Protein AF-A0AAU0YIW0-F1 (afdb_monomer_lite)

Radius of gyration: 12.9 Å; chains: 1; bounding box: 31×28×33 Å

Sequence (92 aa):
MLTPQGIAFATPSDLGDLENYRRFCLAAGLDPVPDGYGLLLVTDEAGDKKTLVTDDVEYVRAIVGATPEVLSGLELPQDKFLVRDDWPDSWA

pLDDT: mean 87.06, std 9.1, range [64.88, 96.0]

Structure (mmCIF, N/CA/C/O backbone):
data_AF-A0AAU0YIW0-F1
#
_entry.id   AF-A0AAU0YIW0-F1
#
loop_
_atom_site.group_PDB
_atom_site.id
_atom_site.type_symbol
_atom_site.label_atom_id
_atom_site.label_alt_id
_atom_site.label_comp_id
_atom_site.label_asym_id
_atom_site.label_entity_id
_atom_site.label_seq_id
_atom_site.pdbx_PDB_ins_code
_atom_site.Cartn_x
_atom_site.Cartn_y
_atom_site.Cartn_z
_atom_site.occupancy
_atom_site.B_iso_or_equiv
_atom_site.auth_seq_id
_atom_site.auth_comp_id
_atom_site.auth_asym_id
_atom_site.auth_atom_id
_atom_site.pdbx_PDB_model_num
ATOM 1 N N . MET A 1 1 ? -13.603 -1.757 12.181 1.00 74.50 1 MET A N 1
ATOM 2 C CA . MET A 1 1 ? -13.425 -0.392 11.637 1.00 74.50 1 MET A CA 1
ATOM 3 C C . MET A 1 1 ? -11.947 -0.193 11.330 1.00 74.50 1 MET A C 1
ATOM 5 O O . MET A 1 1 ? -11.126 -0.680 12.095 1.00 74.50 1 MET A O 1
ATOM 9 N N . LEU A 1 2 ? -11.600 0.455 10.217 1.00 82.75 2 LEU A N 1
ATOM 10 C CA . LEU A 1 2 ? -10.210 0.765 9.862 1.00 82.75 2 LEU A CA 1
ATOM 11 C C . LEU A 1 2 ? -10.024 2.279 9.916 1.00 82.75 2 LEU A C 1
ATOM 13 O O . LEU A 1 2 ? -10.818 3.012 9.335 1.00 82.75 2 LEU A O 1
ATOM 17 N N . THR A 1 3 ? -8.991 2.736 10.618 1.00 83.94 3 THR A N 1
ATOM 18 C CA . THR A 1 3 ? -8.692 4.158 10.799 1.00 83.94 3 THR A CA 1
ATOM 19 C C . THR A 1 3 ? -7.448 4.522 9.995 1.00 83.94 3 THR A C 1
ATOM 21 O O . THR A 1 3 ? -6.372 4.008 10.316 1.00 83.94 3 THR A O 1
ATOM 24 N N . PRO A 1 4 ? -7.546 5.398 8.982 1.00 84.12 4 PRO A N 1
ATOM 25 C CA . PRO A 1 4 ? -6.392 5.809 8.194 1.00 84.12 4 PRO A CA 1
ATOM 26 C C . PRO A 1 4 ? -5.376 6.572 9.050 1.00 84.12 4 PRO A C 1
ATOM 28 O O . PRO A 1 4 ? -5.720 7.508 9.767 1.00 84.12 4 PRO A O 1
ATOM 31 N N . GLN A 1 5 ? -4.117 6.153 8.960 1.00 86.44 5 GLN A N 1
ATOM 32 C CA . GLN A 1 5 ? -2.953 6.770 9.604 1.00 86.44 5 GLN A CA 1
ATOM 33 C C . GLN A 1 5 ? -2.084 7.526 8.602 1.00 86.44 5 GLN A C 1
ATOM 35 O O . GLN A 1 5 ? -1.379 8.465 8.963 1.00 86.44 5 GLN A O 1
ATOM 40 N N . GLY A 1 6 ? -2.115 7.109 7.339 1.00 86.38 6 GLY A N 1
ATOM 41 C CA . GLY A 1 6 ? -1.305 7.703 6.295 1.00 86.38 6 GLY A CA 1
ATOM 42 C C . GLY A 1 6 ? -1.426 6.946 4.988 1.00 86.38 6 GLY A C 1
ATOM 43 O O . GLY A 1 6 ? -2.209 6.005 4.852 1.00 86.38 6 GLY A O 1
ATOM 44 N N . ILE A 1 7 ? -0.625 7.375 4.027 1.00 90.06 7 ILE A N 1
ATOM 45 C CA . ILE A 1 7 ? -0.585 6.815 2.685 1.00 90.06 7 ILE A CA 1
ATOM 46 C C . ILE A 1 7 ? 0.864 6.708 2.227 1.00 90.06 7 ILE A C 1
ATOM 48 O O . ILE A 1 7 ? 1.721 7.473 2.673 1.00 90.06 7 ILE A O 1
ATOM 52 N N . ALA A 1 8 ? 1.120 5.784 1.316 1.00 92.50 8 ALA A N 1
ATOM 53 C CA . ALA A 1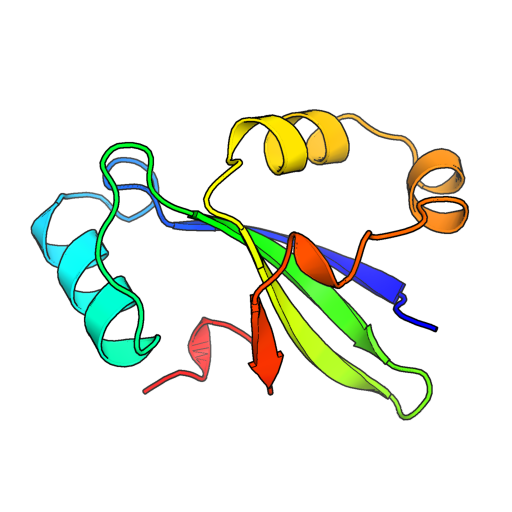 8 ? 2.401 5.639 0.651 1.00 92.50 8 ALA A CA 1
ATOM 54 C C . ALA A 1 8 ? 2.189 5.149 -0.784 1.00 92.50 8 ALA A C 1
ATOM 56 O O . ALA A 1 8 ? 1.108 4.688 -1.154 1.00 92.50 8 ALA A O 1
ATOM 57 N N . PHE A 1 9 ? 3.238 5.247 -1.592 1.00 94.19 9 PHE A N 1
ATOM 58 C CA . PHE A 1 9 ? 3.235 4.787 -2.972 1.00 94.19 9 PHE A CA 1
ATOM 59 C C . PHE A 1 9 ? 4.435 3.877 -3.194 1.00 94.19 9 PHE A C 1
ATOM 61 O O . PHE A 1 9 ? 5.558 4.207 -2.819 1.00 94.19 9 PHE A O 1
ATOM 68 N N . ALA A 1 10 ? 4.185 2.729 -3.809 1.00 94.69 10 ALA A N 1
ATOM 69 C CA . ALA A 1 10 ? 5.207 1.802 -4.255 1.00 94.69 10 ALA A CA 1
ATOM 70 C C . ALA A 1 10 ? 5.187 1.763 -5.782 1.00 94.69 10 ALA A C 1
ATOM 72 O O . ALA A 1 10 ? 4.656 0.838 -6.394 1.00 94.69 10 ALA A O 1
ATOM 73 N N . THR A 1 11 ? 5.751 2.803 -6.392 1.00 94.12 11 THR A N 1
ATOM 74 C CA . THR A 1 11 ? 5.982 2.890 -7.840 1.00 94.12 11 THR A CA 1
ATOM 75 C C . THR A 1 11 ? 7.488 2.886 -8.121 1.00 94.12 11 THR A C 1
ATOM 77 O O . THR A 1 11 ? 8.276 3.190 -7.220 1.00 94.12 11 THR A O 1
ATOM 80 N N . PRO A 1 12 ? 7.932 2.595 -9.358 1.00 93.31 12 PRO A N 1
ATOM 81 C CA . PRO A 1 12 ? 9.342 2.729 -9.723 1.00 93.31 12 PRO A CA 1
ATOM 82 C C . PRO A 1 12 ? 9.917 4.123 -9.443 1.00 93.31 12 PRO A C 1
ATOM 84 O O . PRO A 1 12 ? 11.083 4.239 -9.089 1.00 93.31 12 PRO A O 1
ATOM 87 N N . SER A 1 13 ? 9.116 5.183 -9.584 1.00 92.44 13 SER A N 1
ATOM 88 C CA . SER A 1 13 ? 9.562 6.551 -9.307 1.00 92.44 13 SER A CA 1
ATOM 89 C C . SER A 1 13 ? 9.658 6.839 -7.809 1.00 92.44 13 SER A C 1
ATOM 91 O O . SER A 1 13 ? 10.630 7.453 -7.379 1.00 92.44 13 SER A O 1
ATOM 93 N N . ASP A 1 14 ? 8.693 6.370 -7.015 1.00 92.94 14 ASP A N 1
ATOM 94 C CA . ASP A 1 14 ? 8.683 6.563 -5.557 1.00 92.94 14 ASP A CA 1
ATOM 95 C C . ASP A 1 14 ? 9.774 5.735 -4.854 1.00 92.94 14 ASP A C 1
ATOM 97 O O . ASP A 1 14 ? 10.336 6.162 -3.848 1.00 92.94 14 ASP A O 1
ATOM 101 N N . LEU A 1 15 ? 10.127 4.574 -5.416 1.00 92.19 15 LEU A N 1
ATOM 102 C CA . LEU A 1 15 ? 11.174 3.683 -4.901 1.00 92.19 15 LEU A CA 1
ATOM 103 C C . LEU A 1 15 ? 12.544 3.899 -5.573 1.00 92.19 15 LEU A C 1
ATOM 105 O O . LEU A 1 15 ? 13.479 3.123 -5.369 1.00 92.19 15 LEU A O 1
ATOM 109 N N . GLY A 1 16 ? 12.679 4.959 -6.370 1.00 92.12 16 GLY A N 1
ATOM 110 C CA . GLY A 1 16 ? 13.922 5.385 -7.017 1.00 92.12 16 GLY A CA 1
ATOM 111 C C . GLY A 1 16 ? 14.226 4.700 -8.352 1.00 92.12 16 GLY A C 1
ATOM 112 O O . GLY A 1 16 ? 14.734 5.360 -9.259 1.00 92.12 16 GLY A O 1
ATOM 113 N N . ASP A 1 17 ? 13.904 3.413 -8.504 1.00 93.19 17 ASP A N 1
ATOM 114 C CA . ASP A 1 17 ? 14.052 2.686 -9.765 1.00 93.19 17 ASP A CA 1
ATOM 115 C C . ASP A 1 17 ? 13.199 1.400 -9.834 1.00 93.19 17 ASP A C 1
ATOM 117 O O . ASP A 1 17 ? 12.580 0.949 -8.865 1.00 93.19 17 ASP A O 1
ATOM 121 N N . LEU A 1 18 ? 13.174 0.78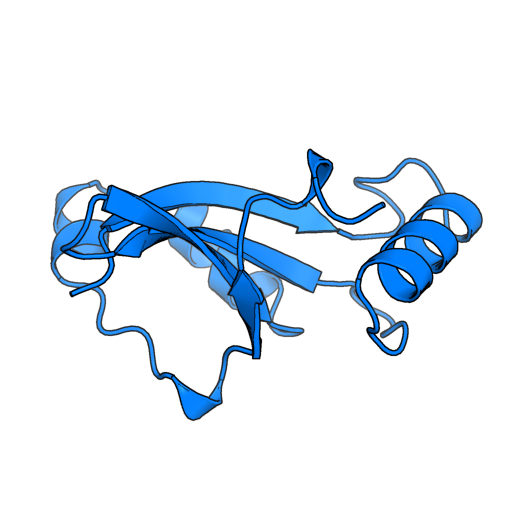9 -11.026 1.00 93.94 18 LEU A N 1
ATOM 122 C CA . LEU A 1 18 ? 12.420 -0.437 -11.303 1.00 93.94 18 LEU A CA 1
ATOM 123 C C . LEU A 1 18 ? 12.937 -1.654 -10.515 1.00 93.94 18 LEU A C 1
ATOM 125 O O . LEU A 1 18 ? 12.164 -2.571 -10.237 1.00 93.94 18 LEU A O 1
ATOM 129 N N . GLU A 1 19 ? 14.225 -1.702 -10.175 1.00 95.25 19 GLU A N 1
ATOM 130 C CA . GLU A 1 19 ? 14.800 -2.814 -9.418 1.00 95.25 19 GLU A CA 1
ATOM 131 C C . GLU A 1 19 ? 14.336 -2.769 -7.960 1.00 95.25 19 GLU A C 1
ATOM 133 O O . GLU A 1 19 ? 13.875 -3.785 -7.434 1.00 95.25 19 GLU A O 1
ATOM 138 N N . ASN A 1 20 ? 14.359 -1.591 -7.335 1.00 94.50 20 ASN A N 1
ATOM 139 C CA . ASN A 1 20 ? 13.836 -1.400 -5.983 1.00 94.50 20 ASN A CA 1
ATOM 140 C C . ASN A 1 20 ? 12.332 -1.679 -5.912 1.00 94.50 20 ASN A C 1
ATOM 142 O O . ASN A 1 20 ? 11.886 -2.353 -4.984 1.00 94.50 20 ASN A O 1
ATOM 146 N N . TYR A 1 21 ? 11.560 -1.263 -6.922 1.00 95.50 21 TYR A N 1
ATOM 147 C CA . TYR A 1 21 ? 10.142 -1.624 -7.017 1.00 95.50 21 TYR A CA 1
ATOM 148 C C . TYR A 1 21 ? 9.919 -3.141 -7.072 1.00 95.50 21 TYR A C 1
ATOM 150 O O . TYR A 1 21 ? 9.071 -3.677 -6.358 1.00 95.50 21 TYR A O 1
ATOM 158 N N . ARG A 1 22 ? 10.714 -3.869 -7.861 1.00 94.88 22 ARG A N 1
ATOM 159 C CA . ARG A 1 22 ? 10.620 -5.336 -7.921 1.00 94.88 22 ARG A CA 1
ATOM 160 C C . ARG A 1 22 ? 11.003 -6.004 -6.604 1.00 94.88 22 ARG A C 1
ATOM 162 O O . ARG A 1 22 ? 10.361 -6.979 -6.224 1.00 94.88 22 ARG A O 1
ATOM 169 N N . ARG A 1 23 ? 12.019 -5.492 -5.902 1.00 93.88 23 ARG A N 1
ATOM 170 C CA . ARG A 1 23 ? 12.404 -5.985 -4.568 1.00 93.88 23 ARG A CA 1
ATOM 171 C C . ARG A 1 23 ? 11.289 -5.768 -3.550 1.00 93.88 23 ARG A C 1
ATOM 173 O O . ARG A 1 23 ? 10.985 -6.688 -2.798 1.00 93.88 23 ARG A O 1
ATOM 180 N N . PHE A 1 24 ? 10.655 -4.596 -3.576 1.00 93.69 24 PHE A N 1
ATOM 181 C CA . PHE A 1 24 ? 9.473 -4.314 -2.766 1.00 93.69 24 PHE A CA 1
ATOM 182 C C . PHE A 1 24 ? 8.347 -5.308 -3.060 1.00 93.69 24 PHE A C 1
ATOM 184 O O . PHE A 1 24 ? 7.829 -5.919 -2.134 1.00 93.69 24 PHE A O 1
ATOM 191 N N . CYS A 1 25 ? 8.010 -5.528 -4.337 1.00 94.44 25 CYS A N 1
ATOM 192 C CA . CYS A 1 25 ? 6.957 -6.474 -4.715 1.00 94.44 25 CYS A CA 1
ATOM 193 C C . CYS A 1 25 ? 7.271 -7.889 -4.218 1.00 94.44 25 CYS A C 1
ATOM 195 O O . CYS A 1 25 ? 6.410 -8.537 -3.634 1.00 94.44 25 CYS A O 1
ATOM 197 N N . LEU A 1 26 ? 8.522 -8.335 -4.356 1.00 93.62 26 LEU A N 1
ATOM 198 C CA . LEU A 1 26 ? 8.957 -9.641 -3.865 1.00 93.62 26 LEU A CA 1
ATOM 199 C C . LEU A 1 26 ? 8.789 -9.777 -2.343 1.00 93.62 26 LEU A C 1
ATOM 201 O O . LEU A 1 26 ? 8.204 -10.756 -1.888 1.00 93.62 26 LEU A O 1
ATOM 205 N N . ALA A 1 27 ? 9.263 -8.799 -1.565 1.00 90.81 27 ALA A N 1
ATOM 206 C CA . ALA A 1 27 ? 9.115 -8.795 -0.105 1.00 90.81 27 ALA A CA 1
ATOM 207 C C . ALA A 1 27 ? 7.640 -8.692 0.326 1.00 90.81 27 ALA A C 1
ATOM 209 O O . ALA A 1 27 ? 7.204 -9.284 1.315 1.00 90.81 27 ALA A O 1
ATOM 210 N N . ALA A 1 28 ? 6.840 -7.982 -0.468 1.00 89.94 28 ALA A N 1
ATOM 211 C CA . ALA A 1 28 ? 5.413 -7.833 -0.257 1.00 89.94 28 ALA A CA 1
ATOM 212 C C . ALA A 1 28 ? 4.587 -9.053 -0.715 1.00 89.94 28 ALA A C 1
ATOM 214 O O . ALA A 1 28 ? 3.397 -9.103 -0.405 1.00 89.94 28 ALA A O 1
ATOM 215 N N . GLY A 1 29 ? 5.187 -10.026 -1.415 1.00 91.44 29 GLY A N 1
ATOM 216 C CA . GLY A 1 29 ? 4.468 -11.149 -2.026 1.00 91.44 29 GLY A CA 1
ATOM 217 C C . GLY A 1 29 ? 3.505 -10.720 -3.141 1.00 91.44 29 GLY A C 1
ATOM 218 O O . GLY A 1 29 ? 2.472 -11.354 -3.331 1.00 91.44 29 GLY A O 1
ATOM 219 N N . LEU A 1 30 ? 3.817 -9.619 -3.827 1.00 92.38 30 LEU A N 1
ATOM 220 C CA . LEU A 1 30 ? 3.022 -9.007 -4.887 1.00 92.38 30 LEU A CA 1
ATOM 221 C C . LEU A 1 30 ? 3.626 -9.297 -6.262 1.00 92.38 30 LEU A C 1
ATOM 223 O O . LEU A 1 30 ? 4.849 -9.317 -6.427 1.00 92.38 30 LEU A O 1
ATOM 227 N N . ASP A 1 31 ? 2.766 -9.428 -7.267 1.00 94.69 31 ASP A N 1
ATOM 228 C CA . ASP A 1 31 ? 3.188 -9.404 -8.663 1.00 94.69 31 ASP A CA 1
ATOM 229 C C . ASP A 1 31 ? 3.429 -7.952 -9.107 1.00 94.69 31 ASP A C 1
ATOM 231 O O . ASP A 1 31 ? 2.556 -7.109 -8.942 1.00 94.69 31 ASP A O 1
ATOM 235 N N . PRO A 1 32 ? 4.587 -7.606 -9.685 1.00 94.69 32 PRO A N 1
ATOM 236 C CA . PRO A 1 32 ? 4.827 -6.243 -10.138 1.00 94.69 32 PRO A CA 1
ATOM 237 C C . PRO A 1 32 ? 3.880 -5.865 -11.288 1.00 94.69 32 PRO A C 1
ATOM 239 O O . PRO A 1 32 ? 3.829 -6.541 -12.318 1.00 94.69 32 PRO A O 1
ATOM 242 N N . VAL A 1 33 ? 3.191 -4.736 -11.136 1.00 94.38 33 VAL A N 1
ATOM 243 C CA . VAL A 1 33 ? 2.279 -4.141 -12.121 1.00 94.38 33 VAL A CA 1
ATOM 244 C C . VAL A 1 33 ? 2.873 -2.849 -12.707 1.00 94.38 33 VAL A C 1
ATOM 246 O O . VAL A 1 33 ? 3.728 -2.229 -12.072 1.00 94.38 33 VAL A O 1
ATOM 249 N N . PRO A 1 34 ? 2.473 -2.427 -13.923 1.00 89.19 34 PRO A N 1
ATOM 250 C CA . PRO A 1 34 ? 3.114 -1.310 -14.626 1.00 89.19 34 PRO A CA 1
ATOM 251 C C . PRO A 1 34 ? 3.095 0.020 -13.864 1.00 89.19 34 PRO A C 1
ATOM 253 O O . PRO A 1 34 ? 4.106 0.721 -13.847 1.00 89.19 34 PRO A O 1
ATOM 256 N N . ASP A 1 35 ? 1.971 0.343 -13.224 1.00 90.75 35 ASP A N 1
ATOM 257 C CA . ASP A 1 35 ? 1.756 1.626 -12.543 1.00 90.75 35 ASP A CA 1
ATOM 258 C C . ASP A 1 35 ? 2.192 1.614 -11.067 1.00 90.75 35 ASP A C 1
ATOM 260 O O . ASP A 1 35 ? 2.261 2.661 -10.423 1.00 90.75 35 ASP A O 1
ATOM 264 N N . GLY A 1 36 ? 2.567 0.448 -10.536 1.00 94.81 36 GLY A N 1
ATOM 265 C CA . GLY A 1 36 ? 2.893 0.276 -9.125 1.00 94.81 36 GLY A CA 1
ATOM 266 C C . GLY A 1 36 ? 1.665 0.113 -8.230 1.00 94.81 36 GLY A C 1
ATOM 267 O O . GLY A 1 36 ? 0.586 -0.257 -8.681 1.00 94.81 36 GLY A O 1
ATOM 268 N N . TYR A 1 37 ? 1.857 0.361 -6.937 1.00 96.00 37 TYR A N 1
ATOM 269 C CA . TYR A 1 37 ? 0.831 0.182 -5.914 1.00 96.00 37 TYR A CA 1
ATOM 270 C C . TYR A 1 37 ? 0.606 1.452 -5.098 1.00 96.00 37 TYR A C 1
ATOM 272 O O . TYR A 1 37 ? 1.552 2.123 -4.678 1.00 96.00 37 TYR A O 1
ATOM 280 N N . GLY A 1 38 ? -0.661 1.746 -4.824 1.00 95.06 38 GLY A N 1
ATOM 281 C CA . GLY A 1 38 ? -1.076 2.672 -3.784 1.00 95.06 38 GLY A CA 1
ATOM 282 C C . GLY A 1 38 ? -1.230 1.933 -2.456 1.00 95.06 38 GLY A C 1
ATOM 283 O O . GLY A 1 38 ? -1.772 0.826 -2.408 1.00 95.06 38 GLY A O 1
ATOM 284 N N . LEU A 1 39 ? -0.753 2.545 -1.374 1.00 94.38 39 LEU A N 1
ATOM 285 C CA . LEU A 1 39 ? -0.772 1.969 -0.034 1.00 94.38 39 LEU A CA 1
ATOM 286 C C . LEU A 1 39 ? -1.543 2.894 0.908 1.00 94.38 39 LEU A C 1
ATOM 288 O O . LEU A 1 39 ? -1.207 4.071 1.044 1.00 94.38 39 LEU A O 1
ATOM 292 N N . LEU A 1 40 ? -2.544 2.353 1.597 1.00 91.56 40 LEU A N 1
ATOM 293 C CA . LEU A 1 40 ? -3.214 3.026 2.708 1.00 91.56 40 LEU A CA 1
ATOM 294 C C . LEU A 1 40 ? -2.762 2.376 4.012 1.00 91.56 40 LEU A C 1
ATOM 296 O O . LEU A 1 40 ? -3.003 1.191 4.241 1.00 91.56 40 LEU A O 1
ATOM 300 N N . LEU A 1 41 ? -2.114 3.156 4.869 1.00 91.69 41 LEU A N 1
ATOM 301 C CA . LEU A 1 41 ? -1.692 2.725 6.195 1.00 91.69 41 LEU A CA 1
ATOM 302 C C . LEU A 1 41 ? -2.863 2.941 7.141 1.00 91.69 41 LEU A C 1
ATOM 304 O O . LEU A 1 41 ? -3.305 4.075 7.330 1.00 91.69 41 LEU A O 1
ATOM 308 N N . VAL A 1 42 ? -3.381 1.868 7.722 1.00 89.94 42 VAL A N 1
ATOM 309 C CA . VAL A 1 42 ? -4.555 1.915 8.590 1.00 89.94 42 VAL A CA 1
ATOM 310 C C . VAL A 1 42 ? -4.284 1.183 9.899 1.00 89.94 42 VAL A C 1
ATOM 312 O O . VAL A 1 42 ? -3.397 0.336 9.998 1.00 89.94 42 VAL A O 1
ATOM 315 N N . THR A 1 43 ? -5.076 1.504 10.910 1.00 91.00 43 THR A N 1
ATOM 316 C CA . THR A 1 43 ? -5.113 0.766 12.171 1.00 91.00 43 THR A CA 1
ATOM 317 C C . THR A 1 43 ? -6.511 0.202 12.361 1.00 91.00 43 THR A C 1
ATOM 319 O O . THR A 1 43 ? -7.489 0.901 12.087 1.00 91.00 43 THR A O 1
ATOM 322 N N . ASP A 1 44 ? -6.628 -1.047 12.797 1.00 89.75 44 ASP A N 1
ATOM 323 C CA . ASP A 1 44 ? -7.928 -1.624 13.137 1.00 89.75 44 ASP A CA 1
ATOM 324 C C . ASP A 1 44 ? -8.415 -1.214 14.541 1.00 89.75 44 ASP A C 1
ATOM 326 O O . ASP A 1 44 ? -7.802 -0.396 15.230 1.00 89.75 44 ASP A O 1
ATOM 330 N N . GLU A 1 45 ? -9.558 -1.759 14.964 1.00 88.12 45 GLU A N 1
ATOM 331 C CA . GLU A 1 45 ? -10.166 -1.458 16.268 1.00 88.12 45 GLU A CA 1
ATOM 332 C C . GLU A 1 45 ? -9.341 -1.952 17.462 1.00 88.12 45 GLU A C 1
ATOM 334 O O . GLU A 1 45 ? -9.486 -1.411 18.558 1.00 88.12 45 GLU A O 1
ATOM 339 N N . ALA A 1 46 ? -8.486 -2.960 17.269 1.00 92.00 46 ALA A N 1
ATOM 340 C CA . ALA A 1 46 ? -7.588 -3.463 18.303 1.00 92.00 46 ALA A CA 1
ATOM 341 C C . ALA A 1 46 ? -6.312 -2.614 18.427 1.00 92.00 46 ALA A C 1
ATOM 343 O O . ALA A 1 46 ? -5.565 -2.762 19.395 1.00 92.00 46 ALA A O 1
ATOM 344 N N . GLY A 1 47 ? -6.084 -1.688 17.491 1.00 89.31 47 GLY A N 1
ATOM 345 C CA . GLY A 1 47 ? -4.848 -0.919 17.419 1.00 89.31 47 GLY A CA 1
ATOM 346 C C . GLY A 1 47 ? -3.778 -1.590 16.555 1.00 89.31 47 GLY A C 1
ATOM 347 O O . GLY A 1 47 ? -2.659 -1.076 16.489 1.00 89.31 47 GLY A O 1
ATOM 348 N N . ASP A 1 48 ? -4.102 -2.699 15.884 1.00 94.19 48 ASP A N 1
ATOM 349 C CA . ASP A 1 48 ? -3.155 -3.407 15.036 1.00 94.19 48 ASP A CA 1
ATOM 350 C C . ASP A 1 48 ? -2.980 -2.679 13.704 1.00 94.19 48 ASP A C 1
ATOM 352 O O . ASP A 1 48 ? -3.928 -2.204 13.069 1.00 94.19 48 ASP A O 1
ATOM 356 N N . LYS A 1 49 ? -1.724 -2.597 13.269 1.00 94.50 49 LYS A N 1
ATOM 357 C CA . LYS A 1 49 ? -1.348 -1.971 12.006 1.00 94.50 49 LYS A CA 1
ATOM 358 C C . LYS A 1 49 ? -1.718 -2.886 10.849 1.00 94.50 49 LYS A C 1
ATOM 360 O O . LYS A 1 49 ? -1.352 -4.061 10.839 1.00 94.50 49 LYS A O 1
ATOM 365 N N . LYS A 1 50 ? -2.378 -2.323 9.844 1.00 93.19 50 LYS A N 1
ATOM 366 C CA . LYS A 1 50 ? -2.625 -2.972 8.558 1.00 93.19 50 LYS A CA 1
ATOM 367 C C . LYS A 1 50 ? -2.230 -2.025 7.435 1.00 93.19 50 LYS A C 1
ATOM 369 O O . LYS A 1 50 ? -2.337 -0.805 7.561 1.00 93.19 50 LYS A O 1
ATOM 374 N N . THR A 1 51 ? -1.848 -2.588 6.304 1.00 93.75 51 THR A N 1
ATOM 375 C CA . THR A 1 51 ? -1.707 -1.835 5.063 1.00 93.75 51 THR A CA 1
ATOM 376 C C . THR A 1 51 ? -2.666 -2.388 4.033 1.00 93.75 51 THR A C 1
ATOM 378 O O . THR A 1 51 ? -2.695 -3.591 3.778 1.00 93.75 51 THR A O 1
ATOM 381 N N . LEU A 1 52 ? -3.449 -1.505 3.431 1.00 92.94 52 LEU A N 1
ATOM 382 C CA . LEU A 1 52 ? -4.296 -1.833 2.298 1.00 92.94 52 LEU A CA 1
ATOM 383 C C . LEU A 1 52 ? -3.525 -1.508 1.027 1.00 92.94 52 LEU A C 1
ATOM 385 O O . LEU A 1 52 ? -3.101 -0.369 0.832 1.00 92.94 52 LEU A O 1
ATOM 389 N N . VAL A 1 53 ? -3.335 -2.512 0.184 1.00 94.56 53 VAL A N 1
ATOM 390 C CA . VAL A 1 53 ? -2.573 -2.422 -1.059 1.00 94.56 53 VAL A CA 1
ATOM 391 C C . VAL A 1 53 ? -3.545 -2.489 -2.228 1.00 94.56 53 VAL A C 1
ATOM 393 O O . VAL A 1 53 ? -4.381 -3.390 -2.284 1.00 94.56 53 VAL A O 1
ATOM 396 N N . THR A 1 54 ? -3.444 -1.545 -3.158 1.00 93.62 54 THR A N 1
ATOM 397 C CA . THR A 1 54 ? -4.245 -1.522 -4.388 1.00 93.62 54 THR A CA 1
ATOM 398 C C . THR A 1 54 ? -3.372 -1.157 -5.581 1.00 93.62 54 THR A C 1
ATOM 400 O O . THR A 1 54 ? -2.456 -0.344 -5.457 1.00 93.62 54 THR A O 1
ATOM 403 N N . ASP A 1 55 ? -3.626 -1.776 -6.728 1.00 94.00 55 ASP A N 1
ATOM 404 C CA . ASP A 1 55 ? -3.029 -1.407 -8.016 1.00 94.00 55 ASP A CA 1
ATOM 405 C C . ASP A 1 55 ? -3.681 -0.147 -8.618 1.00 94.00 55 ASP A C 1
ATOM 407 O O . ASP A 1 55 ? -3.148 0.448 -9.553 1.00 94.00 55 ASP A O 1
ATOM 411 N N . ASP A 1 56 ? -4.787 0.331 -8.038 1.00 91.44 56 ASP A N 1
ATOM 412 C CA . ASP A 1 56 ? -5.407 1.614 -8.371 1.00 91.44 56 ASP A CA 1
ATOM 413 C C . ASP A 1 56 ? -4.692 2.769 -7.641 1.00 91.44 56 ASP A C 1
ATOM 415 O O . ASP A 1 56 ? -5.138 3.305 -6.621 1.00 91.44 56 ASP A O 1
ATOM 419 N N . VAL A 1 57 ? -3.515 3.138 -8.148 1.00 90.12 57 VAL A N 1
ATOM 420 C CA . VAL A 1 57 ? -2.683 4.216 -7.583 1.00 90.12 57 VAL A CA 1
ATOM 421 C C . VAL A 1 57 ? -3.433 5.551 -7.555 1.00 90.12 57 VAL A C 1
ATOM 423 O O . VAL A 1 57 ? -3.319 6.311 -6.588 1.00 90.12 57 VAL A O 1
ATOM 426 N N . GLU A 1 58 ? -4.231 5.829 -8.586 1.00 87.38 58 GLU A N 1
ATOM 427 C CA . GLU A 1 58 ? -4.984 7.077 -8.719 1.00 87.38 58 GLU A CA 1
ATOM 428 C C . GLU A 1 58 ? -6.081 7.196 -7.655 1.00 87.38 58 GLU A C 1
ATOM 430 O O . GLU A 1 58 ? -6.318 8.293 -7.141 1.00 87.38 58 GLU A O 1
ATOM 435 N N . TYR A 1 59 ? -6.685 6.078 -7.239 1.00 86.00 59 TYR A N 1
ATOM 436 C CA . TYR A 1 59 ? -7.588 6.053 -6.089 1.00 86.00 59 TYR A CA 1
ATOM 437 C C . TYR A 1 59 ? -6.895 6.561 -4.818 1.00 86.00 59 TYR A C 1
ATOM 439 O O . TYR A 1 59 ? -7.416 7.438 -4.125 1.00 86.00 59 TYR A O 1
ATOM 447 N N . VAL A 1 60 ? -5.685 6.074 -4.528 1.00 88.19 60 VAL A N 1
ATOM 448 C CA . VAL A 1 60 ? -4.921 6.529 -3.354 1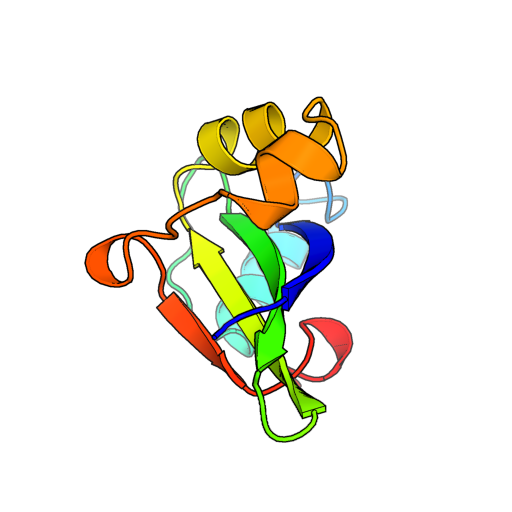.00 88.19 60 VAL A CA 1
ATOM 449 C C . VAL A 1 60 ? -4.479 7.984 -3.516 1.00 88.19 60 VAL A C 1
ATOM 451 O O . VAL A 1 60 ? -4.521 8.744 -2.548 1.00 88.19 60 VAL A O 1
ATOM 454 N N . ARG A 1 61 ? -4.142 8.429 -4.734 1.00 86.44 61 ARG A N 1
ATOM 455 C CA . ARG A 1 61 ? -3.849 9.847 -4.998 1.00 86.44 61 ARG A CA 1
ATOM 456 C C . ARG A 1 61 ? -5.040 10.761 -4.722 1.00 86.44 61 ARG A C 1
ATOM 458 O O . ARG A 1 61 ? -4.855 11.830 -4.142 1.00 86.44 61 ARG A O 1
ATOM 465 N N . ALA A 1 62 ? -6.250 10.342 -5.086 1.00 83.38 62 ALA A N 1
ATOM 466 C CA . ALA A 1 62 ? -7.468 11.096 -4.801 1.00 83.38 62 ALA A CA 1
ATOM 467 C C . ALA A 1 62 ? -7.719 11.238 -3.288 1.00 83.38 62 ALA A C 1
ATOM 469 O O . ALA A 1 62 ? -8.207 12.274 -2.836 1.00 83.38 62 ALA A O 1
ATOM 470 N N . ILE A 1 63 ? -7.319 10.234 -2.500 1.00 80.44 63 ILE A N 1
ATOM 471 C CA . ILE A 1 63 ? -7.399 10.249 -1.034 1.00 80.44 63 ILE A CA 1
ATOM 472 C C . ILE A 1 63 ? -6.401 11.240 -0.412 1.00 80.44 63 ILE A C 1
ATOM 474 O O . ILE A 1 63 ? -6.752 11.881 0.575 1.00 80.44 63 ILE A O 1
ATOM 478 N N . VAL A 1 64 ? -5.203 11.439 -0.990 1.00 73.44 64 VAL A N 1
ATOM 479 C CA . VAL A 1 64 ? -4.195 12.409 -0.483 1.00 73.44 64 VAL A CA 1
ATOM 480 C C . VAL A 1 64 ? -4.796 13.807 -0.300 1.00 73.44 64 VAL A C 1
ATOM 482 O O . VAL A 1 64 ? -4.460 14.519 0.643 1.00 73.44 64 VAL A O 1
ATOM 485 N N . GLY A 1 65 ? -5.656 14.220 -1.235 1.00 68.44 65 GLY A N 1
ATOM 486 C CA . GLY A 1 65 ? -6.267 15.549 -1.251 1.00 68.44 65 GLY A CA 1
ATOM 487 C C . GLY A 1 65 ? -7.529 15.675 -0.397 1.00 68.44 65 GLY A C 1
ATOM 488 O O . GLY A 1 65 ? -8.099 16.764 -0.322 1.00 68.44 65 GLY A O 1
ATOM 489 N N . ALA A 1 66 ? -7.993 14.583 0.212 1.00 72.31 66 ALA A N 1
ATOM 490 C CA . ALA A 1 66 ? -9.231 14.548 0.974 1.00 72.31 66 ALA A CA 1
ATOM 491 C C . ALA A 1 66 ? -9.050 15.133 2.384 1.00 72.31 66 ALA A C 1
ATOM 493 O O . ALA A 1 66 ? -8.012 14.978 3.027 1.00 72.31 66 ALA A O 1
ATOM 494 N N . THR A 1 67 ? -10.084 15.804 2.896 1.00 68.88 67 THR A N 1
ATOM 495 C CA . THR A 1 67 ? -10.081 16.306 4.276 1.00 68.88 67 THR A CA 1
ATOM 496 C C . THR A 1 67 ? -10.240 15.151 5.278 1.00 68.88 67 THR A C 1
ATOM 498 O O . THR A 1 67 ? -10.811 14.114 4.935 1.00 68.88 67 THR A O 1
ATOM 501 N N . PRO A 1 68 ? -9.815 15.317 6.546 1.00 65.44 68 PRO A N 1
ATOM 502 C CA . PRO A 1 68 ? -10.005 14.308 7.595 1.00 65.44 68 PRO A CA 1
ATOM 503 C C . PRO A 1 68 ? -11.459 13.837 7.753 1.00 65.44 68 PRO A C 1
ATOM 505 O O . PRO A 1 68 ? -11.709 12.678 8.068 1.00 65.44 68 PRO A O 1
ATOM 508 N N . GLU A 1 69 ? -12.427 14.721 7.498 1.00 68.88 69 GLU A N 1
ATOM 509 C CA . GLU A 1 69 ? -13.858 14.397 7.511 1.00 68.88 69 GLU A CA 1
ATOM 510 C C . GLU A 1 69 ? -14.245 13.435 6.381 1.00 68.88 69 GLU A C 1
ATOM 512 O O . GLU A 1 69 ? -14.994 12.487 6.611 1.00 68.88 69 GLU A O 1
ATOM 517 N N . VAL A 1 70 ? -13.688 13.630 5.180 1.00 70.62 70 VAL A N 1
ATOM 51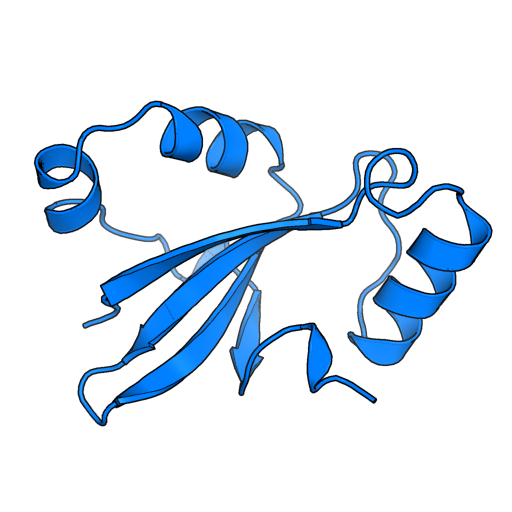8 C CA . VAL A 1 70 ? -13.881 12.720 4.041 1.00 70.62 70 VAL A CA 1
ATOM 519 C C . VAL A 1 70 ? -13.228 11.366 4.319 1.00 70.62 70 VAL A C 1
ATOM 521 O O . VAL A 1 70 ? -13.817 10.335 4.010 1.00 70.62 70 VAL A O 1
ATOM 524 N N . LEU A 1 71 ? -12.055 11.353 4.959 1.00 68.88 71 LEU A N 1
ATOM 525 C CA . LEU A 1 71 ? -11.368 10.117 5.349 1.00 68.88 71 LEU A CA 1
ATOM 526 C C . LEU A 1 71 ? -12.135 9.327 6.421 1.00 68.88 71 LEU A C 1
ATOM 528 O O . LEU A 1 71 ? -12.171 8.103 6.364 1.00 68.88 71 LEU A O 1
ATOM 532 N N . SER A 1 72 ? -12.770 10.015 7.375 1.00 65.12 72 SER A N 1
ATOM 533 C CA . SER A 1 72 ? -13.554 9.395 8.456 1.00 65.12 72 SER A CA 1
ATOM 534 C C . SER A 1 72 ? -14.817 8.683 7.950 1.00 65.12 72 SER A C 1
ATOM 536 O O . SER A 1 72 ? -15.241 7.680 8.520 1.00 65.12 72 SER A O 1
ATOM 538 N N . GLY A 1 73 ? -15.412 9.182 6.861 1.00 67.12 73 GLY A N 1
ATOM 539 C CA . GLY A 1 73 ? -16.576 8.576 6.206 1.00 67.12 73 GLY A CA 1
ATOM 540 C C . GLY A 1 73 ? -16.237 7.622 5.059 1.00 67.12 73 GLY A C 1
ATOM 541 O O . GLY A 1 73 ? -17.150 7.161 4.375 1.00 67.12 73 GLY A O 1
ATOM 542 N N . LEU A 1 74 ? -14.953 7.359 4.799 1.00 70.12 74 LEU A N 1
ATOM 543 C CA . LEU A 1 74 ? -14.527 6.558 3.659 1.00 70.12 74 LEU A CA 1
ATOM 544 C C . LEU A 1 74 ? -14.825 5.075 3.905 1.00 70.12 74 LEU A C 1
ATOM 546 O O . LEU A 1 74 ? -14.146 4.398 4.678 1.00 70.12 74 LEU A O 1
ATOM 550 N N . GLU A 1 75 ? -15.813 4.545 3.192 1.00 69.81 75 GLU A N 1
ATOM 551 C CA . GLU A 1 75 ? -16.014 3.104 3.102 1.00 69.81 75 GLU A CA 1
ATOM 552 C C . GLU A 1 75 ? -14.994 2.520 2.123 1.00 69.81 75 GLU A C 1
ATOM 554 O O . GLU A 1 75 ? -15.054 2.754 0.915 1.00 69.81 75 GLU A O 1
ATOM 559 N N . LEU A 1 76 ? -14.030 1.771 2.656 1.00 72.56 76 LEU A N 1
ATOM 560 C CA . LEU A 1 76 ? -13.002 1.099 1.870 1.00 72.56 76 LEU A CA 1
ATOM 561 C C . LEU A 1 76 ? -13.559 -0.238 1.361 1.00 72.56 76 LEU A C 1
ATOM 563 O O . LEU A 1 76 ? -13.752 -1.154 2.167 1.00 72.56 76 LEU A O 1
ATOM 567 N N . PRO A 1 77 ? -13.837 -0.383 0.052 1.00 71.75 77 PRO A N 1
ATOM 568 C CA . PRO A 1 77 ? -14.338 -1.638 -0.493 1.00 71.75 77 PRO A CA 1
ATOM 569 C C . PRO A 1 77 ? -13.263 -2.715 -0.351 1.00 71.75 77 PRO A C 1
ATOM 571 O O . PRO A 1 77 ? -12.288 -2.715 -1.094 1.00 71.75 77 PRO A O 1
ATOM 574 N N . GLN A 1 78 ? -13.441 -3.637 0.598 1.00 70.62 78 GLN A N 1
ATOM 575 C CA . GLN A 1 78 ? -12.425 -4.640 0.945 1.00 70.62 78 GLN A CA 1
ATOM 576 C C . GLN A 1 78 ? -11.982 -5.500 -0.246 1.00 70.62 78 GLN A C 1
ATOM 578 O O . GLN A 1 78 ? -10.832 -5.908 -0.299 1.00 70.62 78 GLN A O 1
ATOM 583 N N . ASP A 1 79 ? -12.858 -5.712 -1.227 1.00 78.88 79 ASP A N 1
ATOM 584 C CA . ASP A 1 79 ? -12.560 -6.481 -2.442 1.00 78.88 79 ASP A CA 1
ATOM 585 C C . ASP A 1 79 ? -11.530 -5.797 -3.366 1.00 78.88 79 ASP A C 1
ATOM 587 O O . ASP A 1 79 ? -10.877 -6.455 -4.168 1.00 78.88 79 ASP A O 1
ATOM 591 N N . LYS A 1 80 ? -11.337 -4.476 -3.232 1.00 80.12 80 LYS A N 1
ATOM 592 C CA . LYS A 1 80 ? -10.362 -3.704 -4.023 1.00 80.12 80 LYS A CA 1
ATOM 593 C C . LYS A 1 80 ? -8.980 -3.595 -3.383 1.00 80.12 80 LYS A C 1
ATOM 595 O O . LYS A 1 80 ? -8.080 -3.000 -3.978 1.00 80.12 80 LYS A O 1
ATOM 600 N N . PHE A 1 81 ? -8.825 -4.117 -2.170 1.00 89.25 81 PHE A N 1
ATOM 601 C CA . PHE A 1 81 ? -7.587 -4.019 -1.417 1.00 89.25 81 PHE A CA 1
ATOM 602 C C . PHE A 1 81 ? -7.094 -5.394 -1.012 1.00 89.25 81 PHE A C 1
ATOM 604 O O . PHE A 1 81 ? -7.787 -6.149 -0.333 1.00 89.25 81 PHE A O 1
ATOM 611 N N . LEU A 1 82 ? -5.833 -5.672 -1.319 1.00 91.56 82 LEU A N 1
ATOM 612 C CA . LEU A 1 82 ? -5.115 -6.690 -0.579 1.00 91.56 82 LEU A CA 1
ATOM 613 C C . LEU A 1 82 ? -4.785 -6.127 0.806 1.00 91.56 82 LEU A C 1
ATOM 615 O O . LEU A 1 82 ? -4.092 -5.118 0.929 1.00 91.56 82 LEU A O 1
ATOM 619 N N . VAL A 1 83 ? -5.265 -6.789 1.853 1.00 91.44 83 VAL A N 1
ATOM 620 C CA . VAL A 1 83 ? -4.930 -6.431 3.234 1.00 91.44 83 VAL A CA 1
ATOM 621 C C . VAL A 1 83 ? -3.652 -7.153 3.638 1.00 91.44 83 VAL A C 1
ATOM 623 O O . VAL A 1 83 ? -3.560 -8.376 3.538 1.00 91.44 83 VAL A O 1
ATOM 626 N N . ARG A 1 84 ? -2.669 -6.395 4.117 1.00 91.19 84 ARG A N 1
ATOM 627 C CA . ARG A 1 84 ? -1.426 -6.909 4.690 1.00 91.19 84 ARG A CA 1
ATOM 628 C C . ARG A 1 84 ? -1.341 -6.509 6.152 1.00 91.19 84 ARG A C 1
ATOM 630 O O . ARG A 1 84 ? -1.699 -5.390 6.520 1.00 91.19 84 ARG A O 1
ATOM 637 N N . ASP A 1 85 ? -0.867 -7.432 6.973 1.00 92.38 85 ASP A N 1
ATOM 638 C CA . ASP A 1 85 ? -0.486 -7.129 8.343 1.00 92.38 85 ASP A CA 1
ATOM 639 C C . ASP A 1 85 ? 0.750 -6.234 8.361 1.00 92.38 85 ASP A C 1
ATOM 641 O O . ASP A 1 85 ? 1.630 -6.352 7.505 1.00 92.38 85 ASP A O 1
ATOM 645 N N . ASP A 1 86 ? 0.811 -5.363 9.363 1.00 92.88 86 ASP A N 1
ATOM 646 C CA . ASP A 1 86 ? 1.919 -4.447 9.594 1.00 92.88 86 ASP A CA 1
ATOM 647 C C . ASP A 1 86 ? 2.109 -3.365 8.516 1.00 92.88 86 ASP A C 1
ATOM 649 O O . ASP A 1 86 ? 1.335 -3.219 7.561 1.00 92.88 86 ASP A O 1
ATOM 653 N N . TRP A 1 87 ? 3.117 -2.522 8.739 1.00 93.50 87 TRP A N 1
ATOM 654 C CA . TRP A 1 87 ? 3.525 -1.480 7.799 1.00 93.50 87 TRP A CA 1
ATOM 655 C C . TRP A 1 87 ? 4.524 -1.998 6.757 1.00 93.50 87 TRP A C 1
ATOM 657 O O . TRP A 1 87 ? 5.251 -2.954 7.039 1.00 93.50 87 TRP A O 1
ATOM 667 N N . PRO A 1 88 ? 4.633 -1.329 5.592 1.00 90.62 88 PRO A N 1
ATOM 668 C CA . PRO A 1 88 ? 5.504 -1.767 4.506 1.00 90.62 88 PRO A CA 1
ATOM 669 C C . PRO A 1 88 ? 6.972 -1.943 4.899 1.00 90.62 88 PRO A C 1
ATOM 671 O O . PRO A 1 88 ? 7.621 -2.873 4.433 1.00 90.62 88 PRO A O 1
ATOM 674 N N . ASP A 1 89 ? 7.485 -1.105 5.804 1.00 89.06 89 ASP A N 1
ATOM 675 C CA . ASP A 1 89 ? 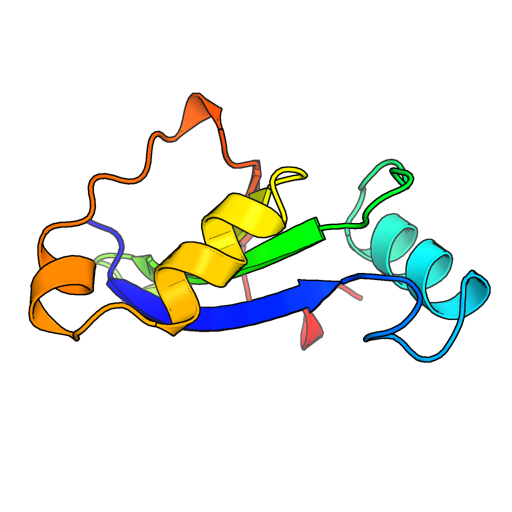8.864 -1.179 6.309 1.00 89.06 89 ASP A CA 1
ATOM 676 C C . ASP A 1 89 ? 9.168 -2.463 7.098 1.00 89.06 89 ASP A C 1
ATOM 678 O O . ASP A 1 89 ? 10.330 -2.795 7.321 1.00 89.06 89 ASP A O 1
ATOM 682 N N . SER A 1 90 ? 8.131 -3.170 7.559 1.00 89.38 90 SER A N 1
ATOM 683 C CA . SER A 1 90 ? 8.254 -4.419 8.322 1.00 89.38 90 SER A CA 1
ATOM 684 C C . SER A 1 90 ? 8.084 -5.671 7.456 1.00 89.38 90 SER A C 1
ATOM 686 O O . SER A 1 90 ? 8.220 -6.782 7.963 1.00 89.38 90 SER A O 1
ATOM 688 N N . TRP A 1 91 ? 7.803 -5.522 6.157 1.00 84.62 91 TRP A N 1
ATOM 689 C CA . TRP A 1 91 ? 7.753 -6.637 5.210 1.00 84.62 91 TRP A CA 1
ATOM 690 C C . TRP A 1 91 ? 9.171 -6.963 4.743 1.00 84.62 91 TRP A C 1
ATOM 692 O O . TRP A 1 91 ? 9.638 -6.449 3.728 1.00 84.62 91 TRP A O 1
ATOM 702 N N . ALA A 1 92 ? 9.872 -7.782 5.522 1.00 64.88 92 ALA A N 1
ATOM 703 C CA . ALA A 1 92 ? 11.220 -8.258 5.228 1.00 64.88 92 ALA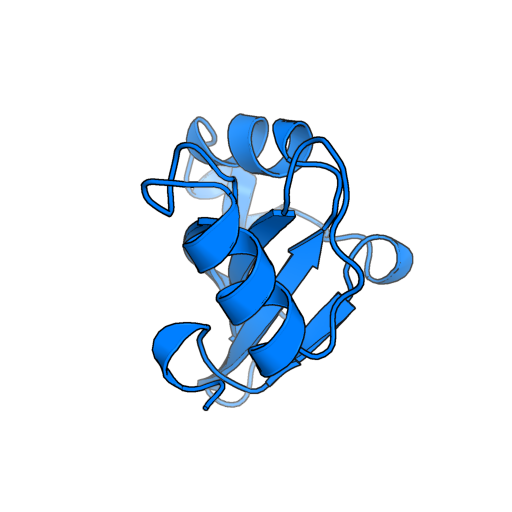 A CA 1
ATOM 704 C C . ALA A 1 92 ? 11.350 -9.750 5.540 1.00 64.88 92 ALA A C 1
ATOM 706 O O . ALA A 1 92 ? 10.877 -10.172 6.621 1.00 64.88 92 ALA A O 1
#

Secondary structure (DSSP, 8-state):
--EEEEEEEESTTTTSSHHHHHHHHHHHT----TT-EEEEEEE-TTS-EEEEEES-HHHHHHHHT--HHHHHT----GGG-EEEES-GGG--

Foldseek 3Di:
DKAFPDKDWLACVRLVHPVSSVVLCVLVVHDDDHGGWIWTWIADPVRWIKIWIAPPNVVNVVVVPDDSVCRVPDDDPNVRTDIDGDDSVPSD